Protein AF-A0A5D3BU82-F1 (afdb_monomer_lite)

Foldseek 3Di:
DDDDPDDDDPVPDDDDDPVRVCCVPVNPDPPPPPPPDDDPDPPPPPPPPPPPVVVVVVVVVVVVVVVVVVVVVVVVVVVVVVVVVVVVVVVVVVVVVVVVVVVVVVVVPPD

Secondary structure (DSSP, 8-state):
------PPP-TTPPPPPHHHHHHHHH-S-------S--S-----------SHHHHHHHHHHHHHHHHHHHHHHHHHHHHHHHHHHHHHHHHHHHHHHHHHHHHHHHHTS--

Structure (mmCIF, N/CA/C/O backbone):
data_AF-A0A5D3BU82-F1
#
_entry.id   AF-A0A5D3BU82-F1
#
loop_
_atom_site.group_PDB
_atom_site.id
_atom_site.type_symbol
_atom_site.label_atom_id
_atom_site.label_alt_id
_atom_site.label_comp_id
_atom_site.label_asym_id
_atom_site.label_entity_id
_atom_site.label_seq_id
_atom_site.pdbx_PDB_ins_code
_atom_site.Cartn_x
_atom_site.Cartn_y
_atom_site.Cartn_z
_atom_site.occupancy
_atom_site.B_iso_or_equiv
_atom_site.auth_seq_id
_atom_site.auth_comp_id
_atom_site.auth_asym_id
_atom_site.auth_atom_id
_atom_site.pdbx_PDB_model_num
ATOM 1 N N . MET A 1 1 ? -8.521 -15.583 -56.110 1.00 47.41 1 MET A N 1
ATOM 2 C CA . MET A 1 1 ? -8.136 -16.953 -55.714 1.00 47.41 1 MET A CA 1
ATOM 3 C C . MET A 1 1 ? -7.222 -17.485 -56.798 1.00 47.41 1 MET A C 1
ATOM 5 O O . MET A 1 1 ? -7.637 -17.465 -57.948 1.00 47.41 1 MET A O 1
ATOM 9 N N . LEU A 1 2 ? -5.978 -17.835 -56.470 1.00 53.59 2 LEU A N 1
ATOM 10 C CA . LEU A 1 2 ? -5.058 -18.469 -57.416 1.00 53.59 2 LEU A CA 1
ATOM 11 C C . LEU A 1 2 ? -5.173 -19.978 -57.191 1.00 53.59 2 LEU A C 1
ATOM 13 O O . LEU A 1 2 ? -4.699 -20.486 -56.178 1.00 53.59 2 LEU A O 1
ATOM 17 N N . GLU A 1 3 ? -5.881 -20.662 -58.084 1.00 51.66 3 GLU A N 1
ATOM 18 C CA . GLU A 1 3 ? -5.962 -22.121 -58.078 1.00 51.66 3 GLU A CA 1
ATOM 19 C C . GLU A 1 3 ? -4.612 -22.695 -58.522 1.00 51.66 3 GLU A C 1
ATOM 21 O O . GLU A 1 3 ? -4.168 -22.477 -59.651 1.00 51.66 3 GLU A O 1
ATOM 26 N N . LEU A 1 4 ? -3.937 -23.411 -57.622 1.00 56.56 4 LEU A N 1
ATOM 27 C CA . LEU A 1 4 ? -2.802 -24.257 -57.973 1.00 56.56 4 LEU A CA 1
ATOM 28 C C . LEU A 1 4 ? -3.352 -25.453 -58.747 1.00 56.56 4 LEU A C 1
ATOM 30 O O . LEU A 1 4 ? -3.910 -26.369 -58.151 1.00 56.56 4 LEU A O 1
ATOM 34 N N . GLN A 1 5 ? -3.203 -25.445 -60.071 1.00 62.19 5 GLN A N 1
ATOM 35 C CA . GLN A 1 5 ? -3.472 -26.633 -60.875 1.00 62.19 5 GLN A CA 1
ATOM 36 C C . GLN A 1 5 ? -2.437 -27.708 -60.531 1.00 62.19 5 GLN A C 1
ATOM 38 O O . GLN A 1 5 ? -1.328 -27.726 -61.068 1.00 62.19 5 GLN A O 1
ATOM 43 N N . SER A 1 6 ? -2.781 -28.593 -59.597 1.00 59.88 6 SER A N 1
ATOM 44 C CA . SER A 1 6 ? -2.025 -29.808 -59.334 1.00 59.88 6 SER A CA 1
ATOM 45 C C . SER A 1 6 ? -2.204 -30.752 -60.521 1.00 59.88 6 SER A C 1
ATOM 47 O O . SER A 1 6 ? -3.297 -31.215 -60.843 1.00 59.88 6 SER A O 1
ATOM 49 N N . ARG A 1 7 ? -1.096 -30.995 -61.222 1.00 61.47 7 ARG A N 1
ATOM 50 C CA . ARG A 1 7 ? -0.994 -31.989 -62.294 1.00 61.47 7 ARG A CA 1
ATOM 51 C C . ARG A 1 7 ? -1.412 -33.365 -61.737 1.00 61.47 7 ARG A C 1
ATOM 53 O O . ARG A 1 7 ? -1.103 -33.624 -60.575 1.00 61.47 7 ARG A O 1
ATOM 60 N N . PRO A 1 8 ? -2.084 -34.239 -62.513 1.00 53.34 8 PRO A N 1
ATOM 61 C CA . PRO A 1 8 ? -2.613 -35.489 -61.977 1.00 53.34 8 PRO A CA 1
ATOM 62 C C . PRO A 1 8 ? -1.473 -36.331 -61.403 1.00 53.34 8 PRO A C 1
ATOM 64 O O . PRO A 1 8 ? -0.547 -36.697 -62.132 1.00 53.34 8 PRO A O 1
ATOM 67 N N . THR A 1 9 ? -1.524 -36.612 -60.102 1.00 56.75 9 THR A N 1
ATOM 68 C CA . THR A 1 9 ? -0.646 -37.588 -59.463 1.00 56.75 9 THR A CA 1
ATOM 69 C C . THR A 1 9 ? -0.964 -38.940 -60.088 1.00 56.75 9 THR A C 1
ATOM 71 O O . THR A 1 9 ? -2.114 -39.377 -60.089 1.00 56.75 9 THR A O 1
ATOM 74 N N . LEU A 1 10 ? 0.035 -39.565 -60.701 1.00 59.31 10 LEU A N 1
ATOM 75 C CA . LEU A 1 10 ? -0.105 -40.866 -61.340 1.00 59.31 10 LEU A CA 1
ATOM 76 C C . LEU A 1 10 ? -0.243 -41.904 -60.213 1.00 59.31 10 LEU A C 1
ATOM 78 O O . LEU A 1 10 ? 0.752 -42.343 -59.642 1.00 59.31 10 LEU A O 1
ATOM 82 N N . GLU A 1 11 ? -1.487 -42.194 -59.822 1.00 52.81 11 GLU A N 1
ATOM 83 C CA . GLU A 1 11 ? -1.863 -43.183 -58.801 1.00 52.81 11 GLU A CA 1
ATOM 84 C C . GLU A 1 11 ? -1.237 -44.541 -59.155 1.00 52.81 11 GLU A C 1
ATOM 86 O O . GLU A 1 11 ? -1.721 -45.257 -60.032 1.00 52.81 11 GLU A O 1
ATOM 91 N N . GLY A 1 12 ? -0.097 -44.853 -58.529 1.00 54.19 12 GLY A N 1
ATOM 92 C CA . GLY A 1 12 ? 0.654 -46.092 -58.749 1.00 54.19 12 GLY A CA 1
ATOM 93 C C . GLY A 1 12 ? 2.173 -45.949 -58.893 1.00 54.19 12 GLY A C 1
ATOM 94 O O . GLY A 1 12 ? 2.862 -46.967 -58.886 1.00 54.19 12 GLY A O 1
ATOM 95 N N . SER A 1 13 ? 2.735 -44.738 -58.999 1.00 65.31 13 SER A N 1
ATOM 96 C CA . SER A 1 1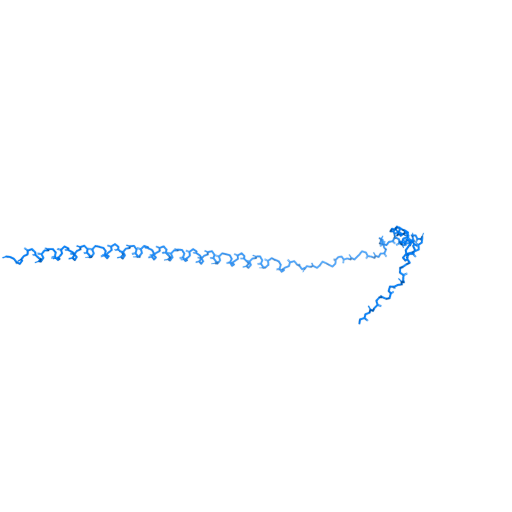3 ? 4.198 -44.564 -58.974 1.00 65.31 13 SER A CA 1
ATOM 97 C C . SER A 1 13 ? 4.731 -44.498 -57.541 1.00 65.31 13 SER A C 1
ATOM 99 O O . SER A 1 13 ? 4.227 -43.724 -56.727 1.00 65.31 13 SER A O 1
ATOM 101 N N . GLN A 1 14 ? 5.769 -45.284 -57.244 1.00 73.75 14 GLN A N 1
ATOM 102 C CA . GLN A 1 14 ? 6.485 -45.241 -55.967 1.00 73.75 14 GLN A CA 1
ATOM 103 C C . GLN A 1 14 ? 6.958 -43.801 -55.676 1.00 73.75 14 GLN A C 1
ATOM 105 O O . GLN A 1 14 ? 7.449 -43.147 -56.601 1.00 73.75 14 GLN A O 1
ATOM 110 N N . PRO A 1 15 ? 6.790 -43.276 -54.444 1.00 73.56 15 PRO A N 1
ATOM 111 C CA . PRO A 1 15 ? 7.173 -41.904 -54.137 1.00 73.56 15 PRO A CA 1
ATOM 112 C C . PRO A 1 15 ? 8.670 -41.714 -54.386 1.00 73.56 15 PRO A C 1
ATOM 114 O O . PRO A 1 15 ? 9.490 -42.484 -53.883 1.00 73.56 15 PRO A O 1
ATOM 117 N N . LEU A 1 16 ? 9.002 -40.701 -55.187 1.00 75.12 16 LEU A N 1
ATOM 118 C CA . LEU A 1 16 ? 10.383 -40.307 -55.453 1.00 75.12 16 LEU A CA 1
ATOM 119 C C . LEU A 1 16 ? 11.046 -39.881 -54.139 1.00 75.12 16 LEU A C 1
ATOM 121 O O . LEU A 1 16 ? 10.396 -39.269 -53.284 1.00 75.12 16 LEU A O 1
ATOM 125 N N . SER A 1 17 ? 12.328 -40.204 -53.968 1.00 77.81 17 SER A N 1
ATOM 126 C CA . SER A 1 17 ? 13.070 -39.721 -52.803 1.00 77.81 17 SER A CA 1
ATOM 127 C C . SER A 1 17 ? 13.261 -38.205 -52.888 1.00 77.81 17 SER A C 1
ATOM 129 O O . SER A 1 17 ? 13.237 -37.617 -53.970 1.00 77.81 17 SER A O 1
ATOM 131 N N . GLU A 1 18 ? 13.461 -37.559 -51.741 1.00 74.62 18 GLU A N 1
ATOM 132 C CA . GLU A 1 18 ? 13.674 -36.108 -51.659 1.00 74.62 18 GLU A CA 1
ATOM 133 C C . GLU A 1 18 ? 14.819 -35.634 -52.573 1.00 74.62 18 GLU A C 1
ATOM 135 O O . GLU A 1 18 ? 14.680 -34.625 -53.268 1.00 74.62 18 GLU A O 1
ATOM 140 N N . ASP A 1 1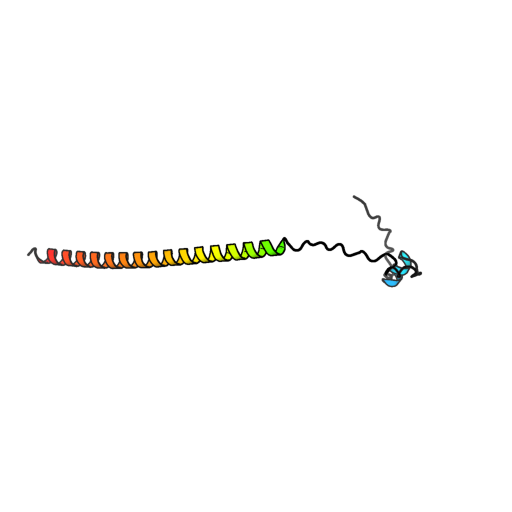9 ? 15.902 -36.412 -52.650 1.00 75.31 19 ASP A N 1
ATOM 141 C CA . ASP A 1 19 ? 17.055 -36.132 -53.511 1.00 75.31 19 ASP A CA 1
ATOM 142 C C . ASP A 1 19 ? 16.696 -36.224 -55.000 1.00 75.31 19 ASP A C 1
ATOM 144 O O . ASP A 1 19 ? 17.114 -35.399 -55.813 1.00 75.31 19 ASP A O 1
ATOM 148 N N . GLU A 1 20 ? 15.873 -37.207 -55.364 1.00 77.62 20 GLU A N 1
ATOM 149 C CA . GLU A 1 20 ? 15.434 -37.434 -56.739 1.00 77.62 20 GLU A CA 1
ATOM 150 C C . GLU A 1 20 ? 14.454 -36.343 -57.205 1.00 77.62 20 GLU A C 1
ATOM 152 O O . GLU A 1 20 ? 14.504 -35.897 -58.356 1.00 77.62 20 GLU A O 1
ATOM 157 N N . ILE A 1 21 ? 13.621 -35.840 -56.287 1.00 80.69 21 ILE A N 1
ATOM 158 C CA . ILE A 1 21 ? 12.763 -34.670 -56.512 1.00 80.69 21 ILE A CA 1
ATOM 159 C C . ILE A 1 21 ? 13.619 -33.410 -56.685 1.00 80.69 21 ILE A C 1
ATOM 161 O O . ILE A 1 21 ? 13.383 -32.635 -57.616 1.00 80.69 21 ILE A O 1
ATOM 165 N N . CYS A 1 22 ? 14.631 -33.207 -55.837 1.00 76.25 22 CYS A N 1
ATOM 166 C CA . CYS A 1 22 ? 15.535 -32.061 -55.942 1.00 76.25 22 CYS A CA 1
ATOM 167 C C . CYS A 1 22 ? 16.274 -32.045 -57.284 1.00 76.25 22 CYS A C 1
ATOM 169 O O . CYS A 1 22 ? 16.303 -31.011 -57.950 1.00 76.25 22 CYS A O 1
ATOM 171 N N . ASP A 1 23 ? 16.792 -33.188 -57.729 1.00 78.75 23 ASP A N 1
ATOM 172 C CA . ASP A 1 23 ? 17.458 -33.333 -59.025 1.00 78.75 23 ASP A CA 1
ATOM 173 C C . ASP A 1 23 ? 16.521 -33.058 -60.210 1.00 78.75 23 ASP A C 1
ATOM 175 O O . ASP A 1 23 ? 16.953 -32.517 -61.232 1.00 78.75 23 ASP A O 1
ATOM 179 N N . GLN A 1 24 ? 15.242 -33.426 -60.103 1.00 78.69 24 GLN A N 1
ATOM 180 C CA . GLN A 1 24 ? 14.261 -33.201 -61.164 1.00 78.69 24 GLN A CA 1
ATOM 181 C C . GLN A 1 24 ? 13.808 -31.734 -61.237 1.00 78.69 24 GLN A C 1
ATOM 183 O O . GLN A 1 24 ? 13.630 -31.208 -62.336 1.00 78.69 24 GLN A O 1
ATOM 188 N N . VAL A 1 25 ? 13.642 -31.066 -60.090 1.00 70.12 25 VAL A N 1
ATOM 189 C CA . VAL A 1 25 ? 13.175 -29.670 -60.009 1.00 70.12 25 VAL A CA 1
ATOM 190 C C . VAL A 1 25 ? 14.311 -28.672 -60.231 1.00 70.12 25 VAL A C 1
ATOM 192 O O . VAL A 1 25 ? 14.149 -27.703 -60.970 1.00 70.12 25 VAL A O 1
ATOM 195 N N . LEU A 1 26 ? 15.459 -28.890 -59.590 1.00 71.81 26 LEU A N 1
ATOM 196 C CA . LEU A 1 26 ? 16.608 -27.981 -59.630 1.00 71.81 26 LEU A CA 1
ATOM 197 C C . LEU A 1 26 ? 17.616 -28.359 -60.728 1.00 71.81 26 LEU A C 1
ATOM 199 O O . LEU A 1 26 ? 18.486 -27.554 -61.068 1.00 71.81 26 LEU A O 1
ATOM 203 N N . GLY A 1 27 ? 17.482 -29.554 -61.313 1.00 68.94 27 GLY A N 1
ATOM 204 C CA . GLY A 1 27 ? 18.441 -30.138 -62.246 1.00 68.94 27 GLY A CA 1
ATOM 205 C C . GLY A 1 27 ? 19.615 -30.809 -61.519 1.00 68.94 27 GLY A C 1
ATOM 206 O O . GLY A 1 27 ? 20.065 -30.342 -60.479 1.00 68.94 27 GLY A O 1
ATOM 207 N N . ARG A 1 28 ? 20.196 -31.863 -62.111 1.00 69.56 28 ARG A N 1
ATOM 208 C CA . ARG A 1 28 ? 21.334 -32.643 -61.557 1.00 69.56 28 ARG A CA 1
ATOM 209 C C . ARG A 1 28 ? 22.663 -31.874 -61.395 1.00 69.56 28 ARG A C 1
ATOM 211 O O . 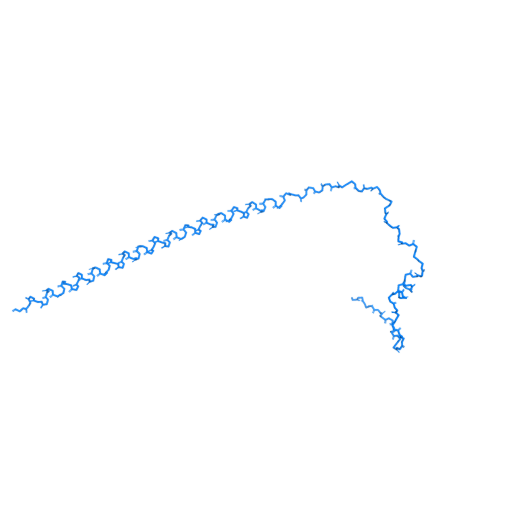ARG A 1 28 ? 23.725 -32.483 -61.265 1.00 69.56 28 ARG A O 1
ATOM 218 N N . ARG A 1 29 ? 22.677 -30.541 -61.499 1.00 64.62 29 ARG A N 1
ATOM 219 C CA . ARG A 1 29 ? 23.916 -29.751 -61.583 1.00 64.62 29 ARG A CA 1
ATOM 220 C C . ARG A 1 29 ? 24.035 -28.779 -60.403 1.00 64.62 29 ARG A C 1
ATOM 222 O O . ARG A 1 29 ? 23.431 -27.709 -60.449 1.00 64.62 29 ARG A O 1
ATOM 229 N N . PRO A 1 30 ? 24.873 -29.060 -59.387 1.00 64.88 30 PRO A N 1
ATOM 230 C CA . PRO A 1 30 ? 25.039 -28.166 -58.249 1.00 64.88 30 PRO A CA 1
ATOM 231 C C . PRO A 1 30 ? 26.051 -27.075 -58.614 1.00 64.88 30 PRO A C 1
ATOM 233 O O . PRO A 1 30 ? 27.217 -27.149 -58.238 1.00 64.88 30 PRO A O 1
ATOM 236 N N . TYR A 1 31 ? 25.647 -26.076 -59.403 1.00 60.88 31 TYR A N 1
ATOM 237 C CA . TYR A 1 31 ? 26.566 -24.991 -59.789 1.00 60.88 31 TYR A CA 1
ATOM 238 C C . TYR A 1 31 ? 26.390 -23.687 -59.010 1.00 60.88 31 TYR A C 1
ATOM 240 O O . TYR A 1 31 ? 27.129 -22.734 -59.248 1.00 60.88 31 TYR A O 1
ATOM 248 N N . TYR A 1 32 ? 25.471 -23.633 -58.043 1.00 62.84 32 TYR A N 1
ATOM 249 C CA . TYR A 1 32 ? 25.177 -22.392 -57.325 1.00 62.84 32 TYR A CA 1
ATOM 250 C C . TYR A 1 32 ? 25.018 -22.589 -55.816 1.00 62.84 32 TYR A C 1
ATOM 252 O O . TYR A 1 32 ? 24.018 -22.211 -55.222 1.00 62.84 32 TYR A O 1
ATOM 260 N N . SER A 1 33 ? 26.076 -23.098 -55.181 1.00 63.47 33 SER A N 1
ATOM 261 C CA . SER A 1 33 ? 26.259 -23.022 -53.721 1.00 63.47 33 SER A CA 1
ATOM 262 C C . SER A 1 33 ? 27.585 -22.344 -53.361 1.00 63.47 33 SER A C 1
ATOM 264 O O . SER A 1 33 ? 28.335 -22.810 -52.509 1.00 63.47 33 SER A O 1
ATOM 266 N N . LYS A 1 34 ? 27.908 -21.228 -54.025 1.00 61.25 34 LYS A N 1
ATOM 267 C CA . LYS A 1 34 ? 28.974 -20.304 -53.603 1.00 61.25 34 LYS A CA 1
ATOM 268 C C . LYS A 1 34 ? 28.451 -18.870 -53.642 1.00 61.25 34 LYS A C 1
ATOM 270 O O . LYS A 1 34 ? 28.686 -18.134 -54.590 1.00 61.25 34 LYS A O 1
ATOM 275 N N . GLY A 1 35 ? 27.714 -18.504 -52.596 1.00 58.09 35 GLY A N 1
ATOM 276 C CA . GLY A 1 35 ? 27.199 -17.148 -52.364 1.00 58.09 35 GLY A CA 1
ATOM 277 C C . GLY A 1 35 ? 27.719 -16.496 -51.080 1.00 58.09 35 GLY A C 1
ATOM 278 O O . GLY A 1 35 ? 27.219 -15.450 -50.680 1.00 58.09 35 GLY A O 1
ATOM 279 N N . LEU A 1 36 ? 28.718 -17.090 -50.419 1.00 62.56 36 LEU A N 1
ATOM 280 C CA . LEU A 1 36 ? 29.415 -16.453 -49.301 1.00 62.56 36 LEU A CA 1
ATOM 281 C C . LEU A 1 36 ? 30.473 -15.480 -49.838 1.00 62.56 36 LEU A C 1
ATOM 283 O O . LEU A 1 36 ? 31.655 -15.795 -49.904 1.00 62.56 36 LEU A O 1
ATOM 287 N N . GLY A 1 37 ? 30.005 -14.286 -50.201 1.00 64.75 37 GLY A N 1
ATOM 288 C CA . GLY A 1 37 ? 30.772 -13.048 -50.077 1.00 64.75 37 GLY A CA 1
ATOM 289 C C . GLY A 1 37 ? 31.678 -12.660 -51.243 1.00 64.75 37 GLY A C 1
ATOM 290 O O . GLY A 1 37 ? 32.848 -13.008 -51.253 1.00 64.75 37 GLY A O 1
ATOM 291 N N . TRP A 1 38 ? 31.175 -11.777 -52.110 1.00 60.00 38 TRP A N 1
ATOM 292 C CA . TRP A 1 38 ? 31.995 -10.790 -52.825 1.00 60.00 38 TRP A CA 1
ATOM 293 C C . TRP A 1 38 ? 31.217 -9.473 -52.938 1.00 60.00 38 TRP A C 1
ATOM 295 O O . TRP A 1 38 ? 30.642 -9.142 -53.968 1.00 60.00 38 TRP A O 1
ATOM 305 N N . GLY A 1 39 ? 31.151 -8.732 -51.833 1.00 72.69 39 GLY A N 1
ATOM 306 C CA . GLY A 1 39 ? 30.616 -7.372 -51.781 1.00 72.69 39 GLY A CA 1
ATOM 307 C C . GLY A 1 39 ? 31.239 -6.622 -50.601 1.00 72.69 39 GLY A C 1
ATOM 308 O O . GLY A 1 39 ? 31.549 -7.269 -49.595 1.00 72.69 39 GLY A O 1
ATOM 309 N N . PRO A 1 40 ? 31.478 -5.297 -50.688 1.00 67.75 40 PRO A N 1
ATOM 310 C CA . PRO A 1 40 ? 32.110 -4.553 -49.603 1.00 67.75 40 PRO A CA 1
ATOM 311 C C . PRO A 1 40 ? 31.347 -4.772 -48.295 1.00 67.75 40 PRO A C 1
ATOM 313 O O . PRO A 1 40 ? 30.130 -4.588 -48.256 1.00 67.75 40 PRO A O 1
ATOM 316 N N . LYS A 1 41 ? 32.061 -5.174 -47.232 1.00 72.19 41 LYS A N 1
ATOM 317 C CA . LYS A 1 41 ? 31.503 -5.380 -45.887 1.00 72.19 41 LYS A CA 1
ATOM 318 C C . LYS A 1 41 ? 30.600 -4.189 -45.551 1.00 72.19 41 LYS A C 1
ATOM 320 O O . LYS A 1 41 ? 31.115 -3.067 -45.522 1.00 72.19 41 LYS A O 1
ATOM 325 N N . PRO A 1 42 ? 29.294 -4.389 -45.291 1.00 64.44 42 PRO A N 1
ATOM 326 C CA . PRO A 1 42 ? 28.443 -3.298 -44.856 1.00 64.44 42 PRO A CA 1
ATOM 327 C C . PRO A 1 42 ? 29.096 -2.694 -43.615 1.00 64.44 42 PRO A C 1
ATOM 329 O O . PRO A 1 42 ? 29.283 -3.390 -42.612 1.00 64.44 42 PRO A O 1
ATOM 332 N N . LYS A 1 43 ? 29.525 -1.427 -43.684 1.00 66.19 43 LYS A N 1
ATOM 333 C CA . LYS A 1 43 ? 29.946 -0.709 -42.480 1.00 66.19 43 LYS A CA 1
ATOM 334 C C . LYS A 1 43 ? 28.718 -0.701 -41.597 1.00 66.19 43 LYS A C 1
ATOM 336 O O . LYS A 1 43 ? 27.721 -0.087 -41.965 1.00 66.19 43 LYS A O 1
ATOM 341 N N . ALA A 1 44 ? 28.769 -1.468 -40.510 1.00 64.88 44 ALA A N 1
ATOM 342 C CA . ALA A 1 44 ? 27.660 -1.621 -39.593 1.00 64.88 44 ALA A CA 1
ATOM 343 C C . ALA A 1 44 ? 27.165 -0.223 -39.227 1.00 64.88 44 ALA A C 1
ATOM 345 O O . ALA A 1 44 ? 27.831 0.518 -38.501 1.00 64.88 44 ALA A O 1
ATOM 346 N N . ARG A 1 45 ? 26.018 0.166 -39.791 1.00 62.78 45 ARG A N 1
ATOM 347 C CA . ARG A 1 45 ? 25.284 1.330 -39.331 1.00 62.78 45 ARG A CA 1
ATOM 348 C C . ARG A 1 45 ? 24.939 0.983 -37.899 1.00 62.78 45 ARG A C 1
ATOM 350 O O . ARG A 1 45 ? 24.132 0.093 -37.656 1.00 62.78 45 ARG A O 1
ATOM 357 N N . ARG A 1 46 ? 25.640 1.615 -36.962 1.00 58.94 46 ARG A N 1
ATOM 358 C CA . ARG A 1 46 ? 25.387 1.480 -35.536 1.00 58.94 46 ARG A CA 1
ATOM 359 C C . ARG A 1 46 ? 23.996 2.067 -35.313 1.00 58.94 46 ARG A C 1
ATOM 361 O O . ARG A 1 46 ? 23.841 3.273 -35.167 1.00 58.94 46 ARG A O 1
ATOM 368 N N . THR A 1 47 ? 22.967 1.232 -35.396 1.00 55.41 47 THR A N 1
ATOM 369 C CA . THR A 1 47 ? 21.630 1.561 -34.920 1.00 55.41 47 THR A CA 1
ATOM 370 C C . THR A 1 47 ? 21.753 1.668 -33.410 1.00 55.41 47 THR A C 1
ATOM 372 O O . THR A 1 47 ? 21.643 0.690 -32.678 1.00 55.41 47 THR A O 1
ATOM 375 N N . THR A 1 48 ? 22.050 2.868 -32.921 1.00 58.28 48 THR A N 1
ATOM 376 C CA . THR A 1 48 ? 21.791 3.248 -31.535 1.00 58.28 48 THR A CA 1
ATOM 377 C C . THR A 1 48 ? 20.281 3.348 -31.356 1.00 58.28 48 THR A C 1
ATOM 379 O O . THR A 1 48 ? 19.704 4.426 -31.300 1.00 58.28 48 THR A O 1
ATOM 382 N N . SER A 1 49 ? 19.635 2.190 -31.300 1.00 58.97 49 SER A N 1
ATOM 383 C CA . SER A 1 49 ? 18.286 2.009 -30.776 1.00 58.97 49 SER A CA 1
ATOM 384 C C . SER A 1 49 ? 18.430 1.255 -29.457 1.00 58.97 49 SER A C 1
ATOM 386 O O . SER A 1 49 ? 18.038 0.103 -29.336 1.00 58.97 49 SER A O 1
ATOM 388 N N . ALA A 1 50 ? 19.088 1.892 -28.487 1.00 58.22 50 ALA A N 1
ATOM 389 C CA . ALA A 1 50 ? 19.365 1.328 -27.164 1.00 58.22 50 ALA A CA 1
ATOM 390 C C . ALA A 1 50 ? 18.868 2.246 -26.033 1.00 58.22 50 ALA A C 1
ATOM 392 O O . ALA A 1 50 ? 19.399 2.217 -24.930 1.00 58.22 50 ALA A O 1
ATOM 393 N N . SER A 1 51 ? 17.868 3.090 -26.306 1.00 57.22 51 SER A N 1
ATOM 394 C CA . SER A 1 51 ? 17.412 4.112 -25.348 1.00 57.22 51 SER A CA 1
ATOM 395 C C . SER A 1 51 ? 15.959 3.950 -24.897 1.00 57.22 51 SER A C 1
ATOM 397 O O . SER A 1 51 ? 15.567 4.562 -23.911 1.00 57.22 51 SER A O 1
ATOM 399 N N . SER A 1 52 ? 15.161 3.099 -25.545 1.00 57.66 52 SER A N 1
ATOM 400 C CA . SER A 1 52 ? 13.758 2.856 -25.167 1.00 57.66 52 SER A CA 1
ATOM 401 C C . SER A 1 52 ? 13.578 1.769 -24.097 1.00 57.66 52 SER A C 1
ATOM 403 O O . SER A 1 52 ? 12.545 1.732 -23.436 1.00 57.66 52 SER A O 1
ATOM 405 N N . SER A 1 53 ? 14.577 0.903 -23.883 1.00 57.12 53 SER A N 1
ATOM 406 C CA . SER A 1 53 ? 14.505 -0.164 -22.869 1.00 57.12 53 SER A CA 1
ATOM 407 C C . SER A 1 53 ? 14.885 0.305 -21.459 1.00 57.12 53 SER A C 1
ATOM 409 O O . SER A 1 53 ? 14.403 -0.255 -20.477 1.00 57.12 53 SER A O 1
ATOM 411 N N . SER A 1 54 ? 15.756 1.310 -21.332 1.00 57.25 54 SER A N 1
ATOM 412 C CA . SER A 1 54 ? 16.241 1.776 -20.024 1.00 57.25 54 SER A CA 1
ATOM 413 C C . SER A 1 54 ? 15.262 2.730 -19.332 1.00 57.25 54 SER A C 1
ATOM 415 O O . SER A 1 54 ? 15.176 2.727 -18.108 1.00 57.25 54 SER A O 1
ATOM 417 N N . THR A 1 55 ? 14.475 3.502 -20.085 1.00 61.41 55 THR A N 1
ATOM 418 C CA . THR A 1 55 ? 13.453 4.405 -19.526 1.00 61.41 55 THR A CA 1
ATOM 419 C C . THR A 1 55 ? 12.233 3.648 -18.993 1.00 61.41 55 THR A C 1
ATOM 421 O O . THR A 1 55 ? 11.727 3.978 -17.921 1.00 61.41 55 THR A O 1
ATOM 424 N N . SER A 1 56 ? 11.795 2.588 -19.680 1.00 63.41 56 SER A N 1
ATOM 425 C CA . SER A 1 56 ? 10.644 1.771 -19.266 1.00 63.41 56 SER A CA 1
ATOM 426 C C . SER A 1 56 ? 10.912 0.969 -17.985 1.00 63.41 56 SER A C 1
ATOM 428 O O . SER A 1 56 ? 10.043 0.881 -17.115 1.00 63.41 56 SER A O 1
ATOM 430 N N . CYS A 1 57 ? 12.132 0.447 -17.817 1.00 68.88 57 CYS A N 1
ATOM 431 C CA . CYS A 1 57 ? 12.567 -0.257 -16.606 1.00 68.88 57 CYS A CA 1
ATOM 432 C C . CYS A 1 57 ? 12.549 0.654 -15.361 1.00 68.88 57 CYS A C 1
ATOM 434 O O . CYS A 1 57 ? 12.022 0.279 -14.308 1.00 68.88 57 CYS A O 1
ATOM 436 N N . LEU A 1 58 ? 13.057 1.885 -15.490 1.00 78.94 58 LEU A N 1
ATOM 437 C CA . LEU A 1 58 ? 13.058 2.869 -14.403 1.00 78.94 58 LEU A CA 1
ATOM 438 C C . LEU A 1 58 ? 11.637 3.304 -14.028 1.00 78.94 58 LEU A C 1
ATOM 440 O O . LEU A 1 58 ? 11.292 3.344 -12.847 1.00 78.94 58 LEU A O 1
ATOM 444 N N . GLN A 1 59 ? 10.779 3.544 -15.021 1.00 81.81 59 GLN A N 1
ATOM 445 C CA . GLN A 1 59 ? 9.378 3.893 -14.789 1.00 81.81 59 GLN A CA 1
ATOM 446 C C . GLN A 1 59 ? 8.604 2.762 -14.088 1.00 81.81 59 GLN A C 1
ATOM 448 O O . GLN A 1 59 ? 7.770 3.025 -13.220 1.00 81.81 59 GLN A O 1
ATOM 453 N N . SER A 1 60 ? 8.893 1.504 -14.434 1.00 85.81 60 SER A N 1
ATOM 454 C C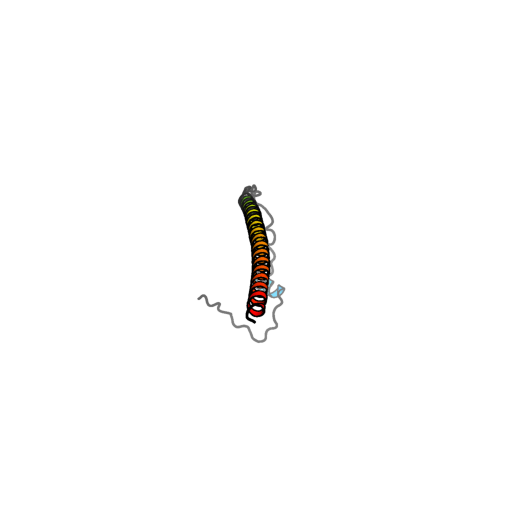A . SER A 1 60 ? 8.313 0.329 -13.772 1.00 85.81 60 SER A CA 1
ATOM 455 C C . SER A 1 60 ? 8.747 0.230 -12.305 1.00 85.81 60 SER A C 1
ATOM 457 O O . SER A 1 60 ? 7.917 0.047 -11.413 1.00 85.81 60 SER A O 1
ATOM 459 N N . THR A 1 61 ? 10.037 0.445 -12.034 1.00 90.38 61 THR A N 1
ATOM 460 C CA . THR A 1 61 ? 10.588 0.422 -10.670 1.00 90.38 61 THR A CA 1
ATOM 461 C C . THR A 1 61 ? 9.981 1.527 -9.801 1.00 90.38 61 THR A C 1
ATOM 463 O O . THR A 1 61 ? 9.575 1.262 -8.671 1.00 90.38 61 THR A O 1
ATOM 466 N N . GLN A 1 62 ? 9.816 2.736 -10.346 1.00 92.62 62 GLN A N 1
ATOM 467 C CA . GLN A 1 62 ? 9.178 3.850 -9.641 1.00 92.62 62 GLN A CA 1
ATOM 468 C C . GLN A 1 62 ? 7.720 3.543 -9.267 1.00 92.62 62 GLN A C 1
ATOM 470 O O . GLN A 1 62 ? 7.319 3.748 -8.123 1.00 92.62 62 GLN A O 1
ATOM 475 N N . LYS A 1 63 ? 6.937 2.989 -10.204 1.00 94.56 63 LYS A N 1
ATOM 476 C CA . LYS A 1 63 ? 5.548 2.578 -9.934 1.00 94.56 63 LYS A CA 1
ATOM 477 C C . LYS A 1 63 ? 5.464 1.480 -8.875 1.00 94.56 63 LYS A C 1
ATOM 479 O O . LYS A 1 63 ? 4.554 1.498 -8.052 1.00 94.56 63 LYS A O 1
ATOM 484 N N . LYS A 1 64 ? 6.412 0.539 -8.864 1.00 94.38 64 LYS A N 1
ATOM 485 C CA . LYS A 1 64 ? 6.483 -0.508 -7.836 1.00 94.38 64 LYS A CA 1
ATOM 486 C C . LYS A 1 64 ? 6.692 0.086 -6.440 1.00 94.38 64 LYS A C 1
ATOM 488 O O . LYS A 1 64 ? 6.015 -0.333 -5.506 1.00 94.38 64 LYS A O 1
ATOM 493 N N . ILE A 1 65 ? 7.585 1.068 -6.305 1.00 96.50 65 ILE A N 1
ATOM 494 C CA . ILE A 1 65 ? 7.836 1.762 -5.030 1.00 96.50 65 ILE A CA 1
ATOM 495 C C . ILE A 1 65 ? 6.586 2.528 -4.577 1.00 96.50 65 ILE A C 1
ATOM 497 O O . ILE A 1 65 ? 6.195 2.430 -3.416 1.00 96.50 65 ILE A O 1
ATOM 501 N N . GLU A 1 66 ? 5.919 3.237 -5.490 1.00 97.25 66 GLU A N 1
ATOM 502 C CA . GLU A 1 66 ? 4.685 3.971 -5.186 1.00 97.25 66 GLU A CA 1
ATOM 503 C C . GLU A 1 66 ? 3.564 3.040 -4.696 1.00 97.25 66 GLU A C 1
ATOM 505 O O . GLU A 1 66 ? 2.903 3.321 -3.695 1.00 97.25 66 GLU A O 1
ATOM 510 N N . LEU A 1 67 ? 3.365 1.905 -5.372 1.00 97.56 67 LEU A N 1
ATOM 511 C CA . LEU A 1 67 ? 2.372 0.910 -4.965 1.00 97.56 67 LEU A CA 1
ATOM 512 C C . LEU A 1 67 ? 2.717 0.274 -3.616 1.00 97.56 67 LEU A C 1
ATOM 514 O O . LEU A 1 67 ? 1.818 0.062 -2.805 1.00 97.56 67 LEU A O 1
ATOM 518 N N . GLN A 1 68 ? 3.998 0.017 -3.347 1.00 98.00 68 GLN A N 1
ATOM 519 C CA . GLN A 1 68 ? 4.436 -0.503 -2.053 1.00 98.00 68 GLN A CA 1
ATOM 520 C C . GLN A 1 68 ? 4.140 0.487 -0.918 1.00 98.00 68 GLN A C 1
ATOM 522 O O . GLN A 1 68 ? 3.659 0.079 0.137 1.00 98.00 68 GLN A O 1
ATOM 527 N N . ALA A 1 69 ? 4.374 1.784 -1.139 1.00 97.62 69 ALA A N 1
ATOM 528 C CA . ALA A 1 69 ? 4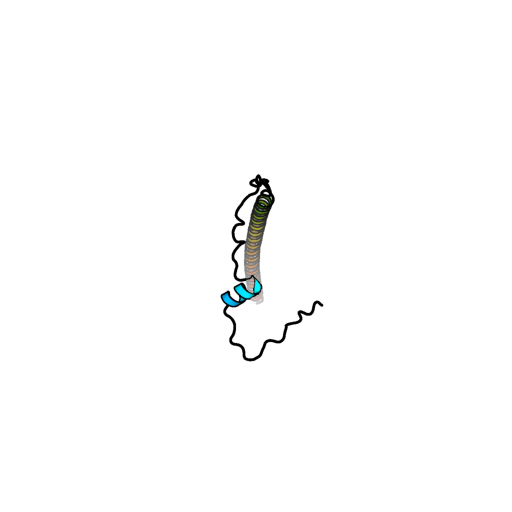.057 2.824 -0.163 1.00 97.62 69 ALA A CA 1
ATOM 529 C C . ALA A 1 69 ? 2.546 2.900 0.116 1.00 97.62 69 ALA A C 1
ATOM 531 O O . ALA A 1 69 ? 2.139 2.903 1.276 1.00 97.62 69 ALA A O 1
ATOM 532 N N . LYS A 1 70 ? 1.716 2.867 -0.936 1.00 98.25 70 LYS A N 1
ATOM 533 C CA . LYS A 1 70 ? 0.246 2.846 -0.814 1.00 98.25 70 LYS A CA 1
ATOM 534 C C . LYS A 1 70 ? -0.261 1.622 -0.052 1.00 98.25 70 LYS A C 1
ATOM 536 O O . LYS A 1 70 ? -1.185 1.736 0.747 1.00 98.25 70 LYS A O 1
ATOM 541 N N . LEU A 1 71 ? 0.345 0.458 -0.287 1.00 98.50 71 LEU A N 1
ATOM 542 C CA . LEU A 1 71 ? -0.006 -0.774 0.415 1.00 98.50 71 LEU A CA 1
ATOM 543 C C . LEU A 1 71 ? 0.324 -0.678 1.909 1.00 98.50 71 LEU A C 1
ATOM 545 O O . LEU A 1 71 ? -0.517 -1.014 2.738 1.00 98.50 71 LEU A O 1
ATOM 549 N N . ASN A 1 72 ? 1.503 -0.158 2.254 1.00 98.19 72 ASN A N 1
ATOM 550 C CA . ASN A 1 72 ? 1.892 0.044 3.651 1.00 98.19 72 ASN A CA 1
ATOM 551 C C . ASN A 1 72 ? 0.967 1.049 4.358 1.00 98.19 72 ASN A C 1
ATOM 553 O O . ASN A 1 72 ? 0.527 0.797 5.475 1.00 98.19 72 ASN A O 1
ATOM 557 N N . GLU A 1 73 ? 0.611 2.153 3.698 1.00 98.12 73 GLU A N 1
ATOM 558 C CA . GLU A 1 73 ? -0.326 3.137 4.248 1.00 98.12 73 GLU A CA 1
ATOM 559 C C . GLU A 1 73 ? -1.717 2.532 4.504 1.00 98.12 73 GLU A C 1
ATOM 561 O O . GLU A 1 73 ? -2.327 2.780 5.545 1.00 98.12 73 GLU A O 1
ATOM 566 N N . ALA A 1 74 ? -2.220 1.709 3.580 1.00 98.31 74 ALA A N 1
ATOM 567 C CA . ALA A 1 74 ? -3.497 1.023 3.751 1.00 98.31 74 ALA A CA 1
ATOM 568 C C . ALA A 1 74 ? -3.475 0.046 4.939 1.00 98.31 74 ALA A C 1
ATOM 570 O O . ALA A 1 74 ? -4.442 -0.008 5.698 1.00 98.31 74 ALA A O 1
ATOM 571 N N . LEU A 1 75 ? -2.371 -0.683 5.130 1.00 98.56 75 LEU A N 1
ATOM 572 C CA . LEU A 1 75 ? -2.206 -1.596 6.263 1.00 98.56 75 LEU A CA 1
ATOM 573 C C . LEU A 1 75 ? -2.211 -0.857 7.606 1.00 98.56 75 LEU A C 1
ATOM 575 O O . LEU A 1 75 ? -2.905 -1.286 8.527 1.00 98.56 75 LEU A O 1
ATOM 579 N N . GLU A 1 76 ? -1.513 0.275 7.708 1.00 98.25 76 GLU A N 1
ATOM 580 C CA . GLU A 1 76 ? -1.530 1.104 8.920 1.00 98.25 76 GLU A CA 1
ATOM 581 C C . GLU A 1 76 ? -2.941 1.622 9.230 1.00 98.25 76 GLU A C 1
ATOM 583 O O . GLU A 1 76 ? -3.393 1.568 10.375 1.00 98.25 76 GLU A O 1
ATOM 588 N N . ARG A 1 77 ? -3.688 2.058 8.206 1.00 98.50 77 ARG A N 1
ATOM 589 C CA . ARG A 1 77 ? -5.082 2.501 8.372 1.00 98.50 77 ARG A CA 1
ATOM 590 C C . ARG A 1 77 ? -5.981 1.386 8.909 1.00 98.50 77 ARG A C 1
ATOM 592 O O . ARG A 1 77 ? -6.755 1.644 9.828 1.00 98.50 77 ARG A O 1
ATOM 599 N N . ILE A 1 78 ? -5.859 0.167 8.378 1.00 98.25 78 ILE A N 1
ATOM 600 C CA . ILE A 1 78 ? -6.615 -1.003 8.858 1.00 98.25 78 ILE A CA 1
ATOM 601 C C . ILE A 1 78 ? -6.255 -1.295 10.315 1.00 98.25 78 ILE A C 1
ATOM 603 O O . ILE A 1 78 ? -7.139 -1.428 11.155 1.00 98.25 78 ILE A O 1
ATOM 607 N N . GLN A 1 79 ? -4.964 -1.307 10.646 1.00 98.19 79 GLN A N 1
ATOM 608 C CA . GLN A 1 79 ? -4.517 -1.601 12.004 1.00 98.19 79 GLN A CA 1
ATOM 609 C C . GLN A 1 79 ? -5.025 -0.567 13.023 1.00 98.19 79 GLN A C 1
ATOM 611 O O . GLN A 1 79 ? -5.426 -0.921 14.133 1.00 98.19 79 GLN A O 1
ATOM 616 N N . VAL A 1 80 ? -5.019 0.721 12.669 1.00 98.25 80 VAL A N 1
ATOM 617 C CA . VAL A 1 80 ? -5.591 1.782 13.513 1.00 98.25 80 VAL A CA 1
ATOM 618 C C . VAL A 1 80 ? -7.099 1.597 13.672 1.00 98.25 80 VAL A C 1
ATOM 620 O O . VAL A 1 80 ? -7.619 1.755 14.779 1.00 98.25 80 VAL A O 1
ATOM 623 N N . GLN A 1 81 ? -7.796 1.240 12.594 1.00 98.25 81 GLN A N 1
ATOM 624 C CA . GLN A 1 81 ? -9.234 1.001 12.625 1.00 98.25 81 GLN A CA 1
ATOM 625 C C . GLN A 1 81 ? -9.594 -0.188 13.527 1.00 98.25 81 GLN A C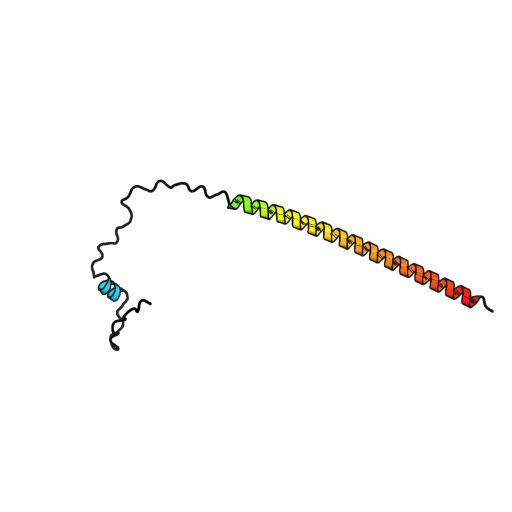 1
ATOM 627 O O . GLN A 1 81 ? -10.506 -0.069 14.342 1.00 98.25 81 GLN A O 1
ATOM 632 N N . ASP A 1 82 ? -8.842 -1.285 13.459 1.00 98.25 82 ASP A N 1
ATOM 633 C CA . ASP A 1 82 ? -9.048 -2.464 14.307 1.00 98.25 82 ASP A CA 1
ATOM 634 C C . ASP A 1 82 ? -8.864 -2.139 15.791 1.00 98.25 82 ASP A C 1
ATOM 636 O O . ASP A 1 82 ? -9.697 -2.507 16.621 1.00 98.25 82 ASP A O 1
ATOM 640 N N . ARG A 1 83 ? -7.815 -1.377 16.135 1.00 97.69 83 ARG A N 1
ATOM 641 C CA . ARG A 1 83 ? -7.608 -0.904 17.514 1.00 97.69 83 ARG A CA 1
ATOM 642 C C . ARG A 1 83 ? -8.771 -0.040 17.996 1.00 97.69 83 ARG A C 1
ATOM 644 O O . ARG A 1 83 ? -9.186 -0.159 19.147 1.00 97.69 83 ARG A O 1
ATOM 651 N N . ASN A 1 84 ? -9.294 0.829 17.131 1.00 97.62 84 ASN A N 1
ATOM 652 C CA . ASN A 1 84 ? -10.429 1.682 17.465 1.00 97.62 84 ASN A CA 1
ATOM 653 C C . ASN A 1 84 ? -11.695 0.849 17.716 1.00 97.62 84 ASN A C 1
ATOM 655 O O . ASN A 1 84 ? -12.320 1.000 18.764 1.00 97.62 84 ASN A O 1
ATOM 659 N N . HIS A 1 85 ? -12.014 -0.090 16.820 1.00 97.94 85 HIS A N 1
ATOM 660 C CA . HIS A 1 85 ? -13.142 -1.011 16.990 1.00 97.94 85 HIS A CA 1
ATOM 661 C C . HIS A 1 85 ? -13.028 -1.825 18.275 1.00 97.94 85 HIS A C 1
ATOM 663 O O . HIS A 1 85 ? -14.001 -1.941 19.017 1.00 97.94 85 HIS A O 1
ATOM 669 N N . GLN A 1 86 ? -11.835 -2.333 18.585 1.00 98.12 86 GLN A N 1
ATOM 670 C CA . GLN A 1 86 ? -11.587 -3.072 19.821 1.00 98.12 86 GLN A CA 1
ATOM 671 C C . GLN A 1 86 ? -11.802 -2.203 21.073 1.00 98.12 86 GLN A C 1
ATOM 673 O O . GLN A 1 86 ? -12.401 -2.659 22.052 1.00 98.12 86 GLN A O 1
ATOM 678 N N . ALA A 1 87 ? -11.342 -0.949 21.051 1.00 97.31 87 ALA A N 1
ATOM 679 C CA . ALA A 1 87 ? -11.547 -0.007 22.149 1.00 97.31 87 ALA A CA 1
ATOM 680 C C . ALA A 1 87 ? -13.033 0.341 22.332 1.00 97.31 87 ALA A C 1
ATOM 682 O O . ALA A 1 87 ? -13.533 0.323 23.458 1.00 97.31 87 ALA A O 1
ATOM 683 N N . LEU A 1 88 ? -13.756 0.593 21.237 1.00 97.50 88 LEU A N 1
ATOM 684 C CA . LEU A 1 88 ? -15.197 0.850 21.265 1.00 97.50 88 LEU A CA 1
ATOM 685 C C . LEU A 1 88 ? -15.980 -0.358 21.789 1.00 97.50 88 LEU A C 1
ATOM 687 O O . LEU A 1 88 ? -16.864 -0.188 22.628 1.00 97.50 88 LEU A O 1
ATOM 691 N N . ALA A 1 89 ? -15.624 -1.571 21.361 1.00 97.38 89 ALA A N 1
ATOM 692 C CA . ALA A 1 89 ? -16.224 -2.802 21.867 1.00 97.38 89 ALA A CA 1
ATOM 693 C C . ALA A 1 89 ? -16.005 -2.943 23.383 1.00 97.38 89 ALA A C 1
ATOM 695 O O . ALA A 1 89 ? -16.973 -3.085 24.131 1.00 97.38 89 ALA A O 1
ATOM 696 N N . SER A 1 90 ? -14.767 -2.766 23.854 1.00 97.12 90 SER A N 1
ATOM 697 C CA . SER A 1 90 ? -14.428 -2.809 25.286 1.00 97.12 90 SER A CA 1
ATOM 698 C C . SER A 1 90 ? -15.213 -1.765 26.095 1.00 97.12 90 SER A C 1
ATOM 700 O O . SER A 1 90 ? -15.732 -2.051 27.177 1.00 97.12 90 SER A O 1
ATOM 702 N N . GLN A 1 91 ? -15.362 -0.550 25.561 1.00 97.06 91 GLN A N 1
ATOM 703 C CA . GLN A 1 91 ? -16.152 0.497 26.207 1.00 97.06 91 GLN A CA 1
ATOM 704 C C . GLN A 1 91 ? -17.643 0.134 26.252 1.00 97.06 91 GLN A C 1
ATOM 706 O O . GLN A 1 91 ? -18.293 0.314 27.279 1.00 97.06 91 GLN A O 1
ATOM 711 N N . SER A 1 92 ? -18.194 -0.414 25.170 1.00 95.75 92 SER A N 1
ATOM 712 C CA . SER A 1 92 ? -19.600 -0.824 25.127 1.00 95.75 92 SER A CA 1
ATOM 713 C C . SER A 1 92 ? -19.918 -1.925 26.148 1.00 95.75 92 SER A C 1
ATOM 715 O O . SER A 1 92 ? -20.941 -1.856 26.829 1.00 95.75 92 SER A O 1
ATOM 717 N N . GLU A 1 93 ? -19.007 -2.883 26.343 1.00 95.88 93 GLU A N 1
ATOM 718 C CA . GLU A 1 93 ? -19.151 -3.948 27.340 1.00 95.88 93 GLU A CA 1
ATOM 719 C C . GLU A 1 93 ? -19.105 -3.410 28.774 1.00 95.88 93 GLU A C 1
ATOM 721 O O . GLU A 1 93 ? -19.892 -3.828 29.631 1.00 95.88 93 GLU A O 1
ATOM 726 N N . THR A 1 94 ? -18.203 -2.463 29.050 1.00 95.56 94 THR A N 1
ATOM 727 C CA . THR A 1 94 ? -18.115 -1.835 30.377 1.00 95.56 94 THR A CA 1
ATOM 728 C C . THR A 1 94 ? -19.361 -1.013 30.695 1.00 95.56 94 THR A C 1
ATOM 730 O O . THR A 1 94 ? -19.895 -1.143 31.800 1.00 95.56 94 THR A O 1
ATOM 733 N N . ASN A 1 95 ? -19.883 -0.261 29.722 1.00 94.56 95 ASN A N 1
ATOM 734 C CA . ASN A 1 95 ? -21.137 0.480 29.852 1.00 94.56 95 ASN A CA 1
ATOM 735 C C . ASN A 1 95 ? -22.320 -0.471 30.109 1.00 94.56 95 ASN A C 1
ATOM 737 O O . ASN A 1 95 ? -23.029 -0.307 31.099 1.00 94.56 95 ASN A O 1
ATOM 741 N N . ALA A 1 96 ? -22.464 -1.542 29.320 1.00 95.56 96 ALA A N 1
ATOM 742 C CA . ALA A 1 96 ? -23.528 -2.533 29.512 1.00 95.56 96 ALA A CA 1
ATOM 743 C C . ALA A 1 96 ? -23.466 -3.211 30.895 1.00 95.56 96 ALA A C 1
ATOM 745 O O . ALA A 1 96 ? -24.491 -3.530 31.508 1.00 95.56 96 ALA A O 1
ATOM 746 N N . LYS A 1 97 ? -22.255 -3.431 31.424 1.00 94.69 97 LYS A N 1
ATOM 747 C CA . LYS A 1 97 ? -22.055 -3.964 32.777 1.00 94.69 97 LYS A CA 1
ATOM 748 C C . LYS A 1 97 ? -22.442 -2.954 33.858 1.00 94.69 97 LYS A C 1
ATOM 750 O O . LYS A 1 97 ? -23.010 -3.365 34.873 1.00 94.69 97 LYS A O 1
ATOM 755 N N . ALA A 1 98 ? -22.136 -1.671 33.668 1.00 93.62 98 ALA A N 1
ATOM 756 C CA . ALA A 1 98 ? -22.548 -0.604 34.577 1.00 93.62 98 ALA A CA 1
ATOM 757 C C . ALA A 1 98 ? -24.077 -0.476 34.616 1.00 93.62 98 ALA A C 1
ATOM 759 O O . ALA A 1 98 ? -24.656 -0.482 35.703 1.00 93.62 98 ALA A O 1
ATOM 760 N N . ASP A 1 99 ? -24.730 -0.506 33.454 1.00 93.56 99 ASP A N 1
ATOM 761 C CA . ASP A 1 99 ? -26.189 -0.478 33.351 1.00 93.56 99 ASP A CA 1
ATOM 762 C C . ASP A 1 99 ? -26.819 -1.675 34.063 1.00 93.56 99 ASP A C 1
ATOM 764 O O . ASP A 1 99 ? -27.716 -1.502 34.887 1.00 93.56 99 ASP A O 1
ATOM 768 N N . ARG A 1 100 ? -26.309 -2.896 33.840 1.00 91.69 100 ARG A N 1
ATOM 769 C CA . ARG A 1 100 ? -26.805 -4.094 34.541 1.00 91.69 100 ARG A CA 1
ATOM 770 C C . ARG A 1 100 ? -26.706 -3.954 36.065 1.00 91.69 100 ARG A C 1
ATOM 772 O O . ARG A 1 100 ? -27.618 -4.370 36.777 1.00 91.69 100 ARG A O 1
ATOM 779 N N . ARG A 1 101 ? -25.611 -3.375 36.572 1.00 90.62 101 ARG A N 1
ATOM 780 C CA . ARG A 1 101 ? -25.423 -3.128 38.012 1.00 90.62 101 ARG A CA 1
ATOM 781 C C . ARG A 1 101 ? -26.425 -2.105 38.540 1.00 90.62 101 ARG A C 1
ATOM 783 O O . ARG A 1 101 ? -27.045 -2.366 39.567 1.00 90.62 101 ARG A O 1
ATOM 790 N N . LEU A 1 102 ? -26.631 -0.998 37.828 1.00 90.44 102 LEU A N 1
ATOM 791 C CA . LEU A 1 102 ? -27.623 0.019 38.193 1.00 90.44 102 LEU A CA 1
ATOM 792 C C . LEU A 1 102 ? -29.033 -0.576 38.295 1.00 90.44 102 LEU A C 1
ATOM 794 O O . LEU A 1 102 ? -29.701 -0.367 39.305 1.00 90.44 102 LEU A O 1
ATOM 798 N N . HIS A 1 103 ? -29.444 -1.389 37.315 1.00 88.25 103 HIS A N 1
ATOM 799 C CA . HIS A 1 103 ? -30.744 -2.067 37.335 1.00 88.25 103 HIS A CA 1
ATOM 800 C C . HIS A 1 103 ? -30.889 -3.030 38.525 1.00 88.25 103 HIS A C 1
ATOM 802 O O . HIS A 1 103 ? -31.954 -3.095 39.128 1.00 88.25 103 HIS A O 1
ATOM 808 N N . SER A 1 104 ? -29.828 -3.751 38.910 1.00 84.69 104 SER A N 1
ATOM 809 C CA . SER A 1 104 ? -29.887 -4.639 40.083 1.00 84.69 104 SER A CA 1
ATOM 810 C C . SER A 1 104 ? -30.056 -3.886 41.411 1.00 84.69 104 SER A C 1
ATOM 812 O O . SER A 1 104 ? -30.731 -4.378 42.315 1.00 84.69 104 SER A O 1
ATOM 814 N N . CYS A 1 105 ? -29.487 -2.680 41.526 1.00 78.88 105 CYS A N 1
ATOM 815 C CA . CYS A 1 105 ? -29.587 -1.859 42.733 1.00 78.88 105 CYS A CA 1
ATOM 816 C C . CYS A 1 105 ? -30.992 -1.266 42.924 1.00 78.88 105 CYS A C 1
ATOM 818 O O . CYS A 1 105 ? -31.466 -1.194 44.057 1.00 78.88 105 CYS A O 1
ATOM 820 N N . THR A 1 106 ? -31.669 -0.868 41.841 1.00 76.25 106 THR A N 1
ATOM 821 C CA . THR A 1 106 ? -33.012 -0.264 41.903 1.00 76.25 106 THR A CA 1
ATOM 822 C C . THR A 1 106 ? -34.107 -1.290 42.196 1.00 76.25 106 THR A C 1
ATOM 824 O O . THR A 1 106 ? -35.037 -1.000 42.946 1.00 76.25 106 THR A O 1
ATOM 827 N N . THR A 1 107 ? -33.984 -2.523 41.692 1.00 73.19 107 THR A N 1
ATOM 828 C CA . THR A 1 107 ? -34.939 -3.605 42.000 1.00 73.19 107 THR A CA 1
ATOM 829 C C . THR A 1 107 ? -34.855 -4.102 43.445 1.00 73.19 107 THR A C 1
ATOM 831 O O . THR A 1 107 ? -35.810 -4.691 43.937 1.00 73.19 107 THR A O 1
ATOM 834 N N . GLY A 1 108 ? -33.732 -3.873 44.136 1.00 60.66 108 GLY A N 1
ATOM 835 C CA . GLY A 1 108 ? -33.530 -4.293 45.529 1.00 60.66 108 GLY A CA 1
ATOM 836 C C . GLY A 1 108 ? -34.024 -3.301 46.590 1.00 60.66 108 GLY A C 1
ATOM 837 O O . GLY A 1 108 ? -34.028 -3.644 47.764 1.00 60.66 108 GLY A O 1
ATOM 838 N N . THR A 1 109 ? -34.419 -2.081 46.208 1.00 56.94 109 THR A N 1
ATOM 839 C CA . THR A 1 109 ? -34.786 -0.993 47.142 1.00 56.94 109 THR A CA 1
ATOM 840 C C . THR A 1 109 ? -36.293 -0.717 47.238 1.00 56.94 109 THR A C 1
ATOM 842 O O . THR A 1 109 ? -36.692 0.186 47.965 1.00 56.94 109 THR A O 1
ATOM 845 N N . THR A 1 110 ? -37.145 -1.475 46.534 1.00 55.91 110 THR A N 1
ATOM 846 C CA . THR A 1 110 ? -38.615 -1.275 46.518 1.00 55.91 110 THR A CA 1
ATOM 847 C C . THR A 1 110 ? -39.354 -2.256 47.451 1.00 55.91 110 THR A C 1
ATOM 849 O O . THR A 1 110 ? -40.354 -2.854 47.071 1.00 55.91 110 THR A O 1
ATOM 852 N N . THR A 1 111 ? -38.871 -2.490 48.671 1.00 48.75 111 THR A N 1
ATOM 853 C CA . THR A 1 111 ? -39.575 -3.291 49.700 1.00 48.75 111 THR A CA 1
ATOM 854 C C . THR A 1 111 ? -39.518 -2.561 51.025 1.00 48.75 111 THR A C 1
ATOM 856 O O . THR A 1 111 ? -40.575 -2.491 51.686 1.00 48.75 111 THR A O 1
#

pLDDT: mean 77.3, std 16.71, range [47.41, 98.56]

Radius of gyration: 44.2 Å; chains: 1; bounding box: 72×50×112 Å

Organism: Cucumis melo var. makuwa (NCBI:txid1194695)

Sequence (111 aa):
MLELQSRPTLEGSQPLSEDEICDQVLGRRPYYSKGLGWGPKPKARRTTSASSSSTSCLQSTQKKIELQAKLNEALERIQVQDRNHQALASQSETNAKADRRLHSCTTGTTT